Protein AF-A0A7C3HCL0-F1 (afdb_monomer)

pLDDT: mean 93.43, std 9.85, range [42.75, 98.31]

Nearest PDB structures (foldseek):
  2azj-assembly1_B  TM=3.185E-01  e=3.937E+00  Saccharolobus solfataricus

Foldseek 3Di:
DDFDDPVLLVVLLVCCVPPPVVLCVPPDPVVSSLLLSLLLVVQVVLVDDDSVLSSVSSVLCSVQNVVLCVQPQLVVLSPDDDPSVVSVVSSVVRDDPVSSVVSRVPHPHPCVSSPDD

Solvent-accessible surface area (backbone atoms only — not comparable to full-atom values): 6667 Å² total; per-residue (Å²): 131,84,74,75,60,66,70,59,40,53,50,42,53,50,48,40,56,76,78,42,38,82,72,48,68,93,52,57,72,72,55,52,52,54,51,43,43,53,31,46,56,52,30,43,74,65,68,30,79,51,68,72,48,25,44,53,51,34,50,44,29,63,73,55,21,64,52,33,65,71,30,72,59,49,39,54,26,60,69,50,86,70,55,60,69,53,28,57,52,40,37,62,77,63,44,52,73,68,57,52,55,48,20,38,75,66,43,76,48,60,65,67,67,69,66,64,130

Radius of gyration: 13.54 Å; Cα contacts (8 Å, |Δi|>4): 119; chains: 1; bounding box: 30×30×34 Å

Secondary structure (DSSP, 8-state):
---S-HHHHHHHHHHHHHH-GGGTTTS-HHHHHHHHHHHHHHHHHTT--SHHHHHHHHHHHHHT-TTGGGSHHHHHHHT--S-HHHHHHHHHHTS-HHHHHHHHHT--HHHHHHT--

Mean predicted aligned error: 3.5 Å

Structure (mmCIF, N/CA/C/O backbone):
data_AF-A0A7C3HCL0-F1
#
_entry.id   AF-A0A7C3HCL0-F1
#
loop_
_atom_site.group_PDB
_atom_site.id
_atom_site.type_symbol
_atom_site.label_atom_id
_atom_site.label_alt_id
_atom_site.label_comp_id
_atom_site.label_asym_id
_atom_site.label_entity_id
_atom_site.label_seq_id
_atom_site.pdbx_PDB_ins_code
_atom_site.Cartn_x
_atom_site.Cartn_y
_atom_site.Cartn_z
_atom_site.occupancy
_atom_site.B_iso_or_equiv
_atom_site.auth_seq_id
_atom_site.auth_comp_id
_atom_site.auth_asym_id
_atom_site.auth_atom_id
_atom_site.pdbx_PDB_model_num
ATOM 1 N N . MET A 1 1 ? 14.154 -11.093 14.521 1.00 42.94 1 MET A N 1
ATOM 2 C CA . MET A 1 1 ? 14.124 -9.866 13.702 1.00 42.94 1 MET A CA 1
ATOM 3 C C . MET A 1 1 ? 13.396 -8.821 14.515 1.00 42.94 1 MET A C 1
ATOM 5 O O . MET A 1 1 ? 12.306 -9.127 14.980 1.00 42.94 1 MET A O 1
ATOM 9 N N . SER A 1 2 ? 14.010 -7.666 14.763 1.00 58.12 2 SER A N 1
ATOM 10 C CA . SER A 1 2 ? 13.299 -6.530 15.358 1.00 58.12 2 SER A CA 1
ATOM 11 C C . SER A 1 2 ? 12.176 -6.105 14.407 1.00 58.12 2 SER A C 1
ATOM 13 O O . SER A 1 2 ? 12.352 -6.212 13.192 1.00 58.12 2 SER A O 1
ATOM 15 N 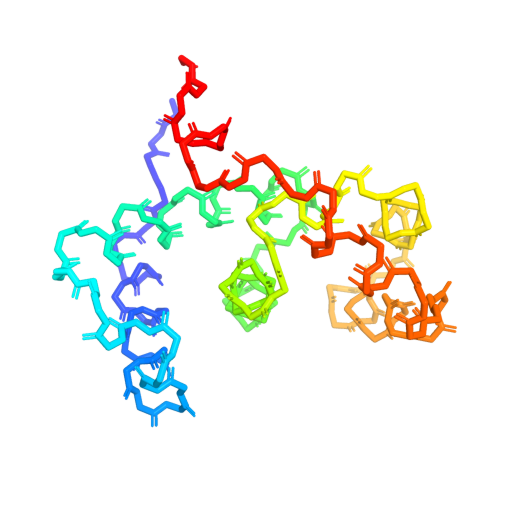N . GLY A 1 3 ? 11.021 -5.711 14.946 1.00 60.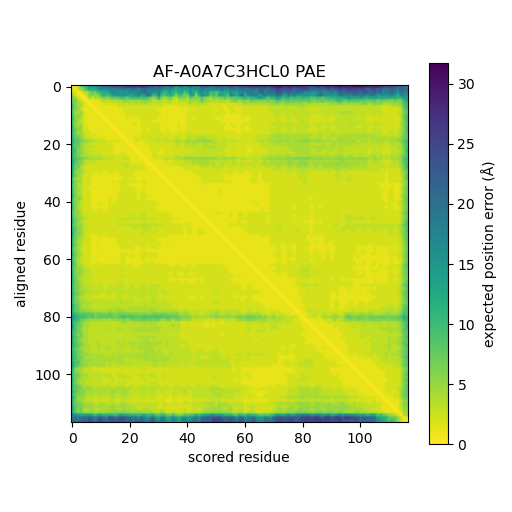00 3 GLY A N 1
ATOM 16 C CA . GLY A 1 3 ? 9.895 -5.216 14.152 1.00 60.00 3 GLY A CA 1
ATOM 17 C C . GLY A 1 3 ? 10.259 -3.977 13.321 1.00 60.00 3 GLY A C 1
ATOM 18 O O . GLY A 1 3 ? 11.379 -3.467 13.431 1.00 60.00 3 GLY A O 1
ATOM 19 N N . PRO A 1 4 ? 9.340 -3.495 12.467 1.00 73.06 4 PRO A N 1
ATOM 20 C CA . PRO A 1 4 ? 9.551 -2.239 11.758 1.00 73.06 4 PRO A CA 1
ATOM 21 C C . PRO A 1 4 ? 9.789 -1.087 12.756 1.00 73.06 4 PRO A C 1
ATOM 23 O O . PRO A 1 4 ? 9.264 -1.149 13.869 1.00 73.06 4 PRO A O 1
ATOM 26 N N . PRO A 1 5 ? 10.576 -0.056 12.394 1.00 84.12 5 PRO A N 1
ATOM 27 C CA . PRO A 1 5 ? 10.794 1.097 13.266 1.00 84.12 5 PRO A CA 1
ATOM 28 C C . PRO A 1 5 ? 9.466 1.774 13.627 1.00 84.12 5 PRO A C 1
ATOM 30 O O . PRO A 1 5 ? 8.668 2.048 12.731 1.00 84.12 5 PRO A O 1
ATOM 33 N N . GLU A 1 6 ? 9.250 2.070 14.912 1.00 88.69 6 GLU A N 1
ATOM 34 C CA . GLU A 1 6 ? 8.028 2.734 15.406 1.00 88.69 6 GLU A CA 1
ATOM 35 C C . GLU A 1 6 ? 7.776 4.065 14.679 1.00 88.69 6 GLU A C 1
ATOM 37 O O . GLU A 1 6 ? 6.671 4.304 14.206 1.00 88.69 6 GLU A O 1
ATOM 42 N N . GLU A 1 7 ? 8.828 4.855 14.438 1.00 92.31 7 GLU A N 1
ATOM 43 C CA . GLU A 1 7 ? 8.745 6.127 13.703 1.00 92.31 7 GLU A CA 1
ATOM 44 C C . GLU A 1 7 ? 8.162 5.979 12.285 1.00 92.31 7 GLU A C 1
ATOM 46 O O . GLU A 1 7 ? 7.447 6.859 11.807 1.00 92.31 7 GLU A O 1
ATOM 51 N N . LEU A 1 8 ? 8.444 4.864 11.598 1.00 93.75 8 LEU A N 1
ATOM 52 C CA . LEU A 1 8 ? 7.916 4.620 10.254 1.00 93.75 8 LEU A CA 1
ATOM 53 C C . LEU A 1 8 ? 6.444 4.198 10.298 1.00 93.75 8 LEU A C 1
ATOM 55 O O . LEU A 1 8 ? 5.676 4.559 9.408 1.00 93.75 8 LEU A O 1
ATOM 59 N N . VAL A 1 9 ? 6.048 3.453 11.333 1.00 96.75 9 VAL A N 1
ATOM 60 C CA . VAL A 1 9 ? 4.638 3.123 11.567 1.00 96.75 9 VAL A CA 1
ATOM 61 C C . VAL A 1 9 ? 3.852 4.408 11.806 1.00 96.75 9 VAL A C 1
ATOM 63 O O . VAL A 1 9 ? 2.889 4.658 11.086 1.00 96.75 9 VAL A O 1
ATOM 66 N N . ASP A 1 10 ? 4.308 5.256 12.727 1.00 95.94 10 ASP A N 1
ATOM 67 C CA . ASP A 1 10 ? 3.654 6.527 13.054 1.00 95.94 10 ASP A CA 1
ATOM 68 C C . ASP A 1 10 ? 3.566 7.457 11.840 1.00 95.94 10 ASP A C 1
ATOM 70 O O . ASP A 1 10 ? 2.521 8.063 11.589 1.00 95.94 10 ASP A O 1
ATOM 74 N N . HIS A 1 11 ? 4.633 7.527 11.038 1.00 96.56 11 HIS A N 1
ATOM 75 C CA . HIS A 1 11 ? 4.637 8.282 9.788 1.00 96.56 11 HIS A CA 1
ATOM 76 C C . HIS A 1 11 ? 3.546 7.802 8.820 1.00 96.56 11 HIS A C 1
ATOM 78 O O . HIS A 1 11 ? 2.806 8.619 8.273 1.00 96.56 11 HIS A O 1
ATOM 84 N N . ILE A 1 12 ? 3.408 6.488 8.627 1.00 97.38 12 ILE A N 1
ATOM 85 C CA . ILE A 1 12 ? 2.405 5.918 7.718 1.00 97.38 12 ILE A CA 1
ATOM 86 C C . ILE A 1 12 ? 0.988 6.107 8.261 1.00 97.38 12 ILE A C 1
ATOM 88 O O . ILE A 1 12 ? 0.091 6.452 7.496 1.00 97.38 12 ILE A O 1
ATOM 92 N N . VAL A 1 13 ? 0.772 5.917 9.566 1.00 97.25 13 VAL A N 1
ATOM 93 C CA . VAL A 1 13 ? -0.536 6.159 10.197 1.00 97.25 13 VAL A CA 1
ATOM 94 C C . VAL A 1 13 ? -0.942 7.625 10.040 1.00 97.25 13 VAL A C 1
ATOM 96 O O . VAL A 1 13 ? -2.080 7.910 9.662 1.00 97.25 13 VAL A O 1
ATOM 99 N N . THR A 1 14 ? -0.004 8.550 10.258 1.00 97.00 14 THR A N 1
ATOM 100 C CA . THR A 1 14 ? -0.218 9.988 10.044 1.00 97.00 14 THR A CA 1
ATOM 101 C C . THR A 1 14 ? -0.562 10.268 8.582 1.00 97.00 14 THR A C 1
ATOM 103 O O . THR A 1 14 ? -1.595 10.871 8.308 1.00 97.00 14 THR A O 1
ATOM 106 N N . HIS A 1 15 ? 0.222 9.740 7.638 1.00 96.56 15 HIS A N 1
ATOM 107 C CA . HIS A 1 15 ? -0.029 9.896 6.205 1.00 96.56 15 HIS A CA 1
ATOM 108 C C . HIS A 1 15 ? -1.418 9.391 5.787 1.00 96.56 15 HIS A C 1
ATOM 110 O O . HIS A 1 15 ? -2.139 10.089 5.080 1.00 96.56 15 HIS A O 1
ATOM 116 N N . LEU A 1 16 ? -1.826 8.200 6.238 1.00 96.69 16 LEU A N 1
ATOM 117 C CA . LEU A 1 16 ? -3.153 7.653 5.940 1.00 96.69 16 LEU A CA 1
ATOM 118 C C . LEU A 1 16 ? -4.267 8.519 6.537 1.00 96.69 16 LEU A C 1
ATOM 120 O O . LEU A 1 16 ? -5.292 8.717 5.892 1.00 96.69 16 LEU A O 1
ATOM 124 N N . SER A 1 17 ? -4.058 9.057 7.737 1.00 96.38 17 SER A N 1
ATOM 125 C CA . SER A 1 17 ? -5.039 9.908 8.418 1.00 96.38 17 SER A CA 1
ATOM 126 C C . SER A 1 17 ? -5.203 11.274 7.747 1.00 96.38 17 SER A C 1
ATOM 128 O O . SER A 1 17 ? -6.318 11.787 7.676 1.00 96.38 17 SER A O 1
ATOM 130 N N . GLU A 1 18 ? -4.113 11.862 7.251 1.00 96.31 18 GLU A N 1
ATOM 131 C CA . GLU A 1 18 ? -4.116 13.185 6.616 1.00 96.31 18 GLU A CA 1
ATOM 132 C C . GLU A 1 18 ? -4.536 13.124 5.142 1.00 96.31 18 GLU A C 1
ATOM 134 O O . GLU A 1 18 ? -5.393 13.896 4.709 1.00 96.31 18 GLU A O 1
ATOM 139 N N . GLU A 1 19 ? -3.979 12.186 4.374 1.00 95.19 19 GLU A N 1
ATOM 140 C CA . GLU A 1 19 ? -4.134 12.156 2.916 1.00 95.19 19 GLU A CA 1
ATOM 141 C C . GLU A 1 19 ? -5.286 11.257 2.457 1.00 95.19 19 GLU A C 1
ATOM 143 O O . GLU A 1 19 ? -5.917 11.533 1.434 1.00 95.19 19 GLU A O 1
ATOM 148 N N . GLN A 1 20 ? -5.574 10.169 3.183 1.00 92.75 20 GLN A N 1
ATOM 149 C CA . GLN A 1 20 ? -6.586 9.176 2.792 1.00 92.75 20 GLN A CA 1
ATOM 150 C C . GLN A 1 20 ? -7.448 8.679 3.969 1.00 92.75 20 GLN A C 1
ATOM 152 O O . GLN A 1 20 ? -7.608 7.467 4.146 1.00 92.75 20 GLN A O 1
ATOM 157 N N . PRO A 1 21 ? -8.082 9.582 4.747 1.00 95.50 21 PRO A N 1
ATOM 158 C CA . PRO A 1 21 ? -8.808 9.213 5.968 1.00 95.50 21 PRO A CA 1
ATOM 159 C C . PRO A 1 21 ? -9.928 8.192 5.726 1.00 95.50 21 PRO A C 1
ATOM 161 O O . PRO A 1 21 ? -10.227 7.372 6.590 1.00 95.50 21 PRO A O 1
ATOM 164 N N . ALA A 1 22 ? -10.525 8.190 4.530 1.00 96.12 22 ALA A N 1
ATOM 165 C CA . ALA A 1 22 ? -11.572 7.242 4.155 1.00 96.12 22 ALA A CA 1
ATOM 166 C C . ALA A 1 22 ? -11.108 5.773 4.175 1.00 96.12 22 ALA A C 1
ATOM 168 O O . ALA A 1 22 ? -11.930 4.892 4.408 1.00 96.12 22 ALA A O 1
ATOM 169 N N . LEU A 1 23 ? -9.814 5.494 3.968 1.00 94.25 23 LEU A N 1
ATOM 170 C CA . LEU A 1 23 ? -9.281 4.124 3.982 1.00 94.25 23 LEU A CA 1
ATOM 171 C C . LEU A 1 23 ? -9.214 3.508 5.383 1.00 94.25 23 LEU A C 1
ATOM 173 O O . LEU A 1 23 ? -9.113 2.287 5.517 1.00 94.25 23 LEU A O 1
ATOM 177 N N . ILE A 1 24 ? -9.244 4.347 6.418 1.00 96.50 24 ILE A N 1
ATOM 178 C CA . ILE A 1 24 ? -9.096 3.929 7.814 1.00 96.50 24 ILE A CA 1
ATOM 179 C C . ILE A 1 24 ? -10.278 4.349 8.692 1.00 96.50 24 ILE A C 1
ATOM 181 O O . ILE A 1 24 ? -10.274 4.051 9.879 1.00 96.50 24 ILE A O 1
ATOM 185 N N . ALA A 1 25 ? -11.298 4.999 8.123 1.00 95.31 25 ALA A N 1
ATOM 186 C CA . ALA A 1 25 ? -12.411 5.594 8.866 1.00 95.31 25 ALA A CA 1
ATOM 187 C C . ALA A 1 25 ? -13.181 4.597 9.750 1.00 95.31 25 ALA A C 1
ATOM 189 O O . ALA A 1 25 ? -13.657 4.967 10.821 1.00 95.31 25 ALA A O 1
ATOM 190 N N . ASP A 1 26 ? -13.276 3.337 9.318 1.00 94.88 26 ASP A N 1
ATOM 191 C CA . ASP A 1 26 ? -13.987 2.272 10.037 1.00 94.88 26 ASP A CA 1
ATOM 192 C C . ASP A 1 26 ? -13.061 1.417 10.926 1.00 94.88 26 ASP A C 1
ATOM 194 O O . ASP A 1 26 ? -13.479 0.392 11.471 1.00 94.88 26 ASP A O 1
ATOM 198 N N . LEU A 1 27 ? -11.785 1.795 11.053 1.00 95.19 27 LEU A N 1
ATOM 199 C CA . LEU A 1 27 ? -10.778 1.066 11.820 1.00 95.19 27 LEU A CA 1
ATOM 200 C C . LEU A 1 27 ? -10.465 1.799 13.126 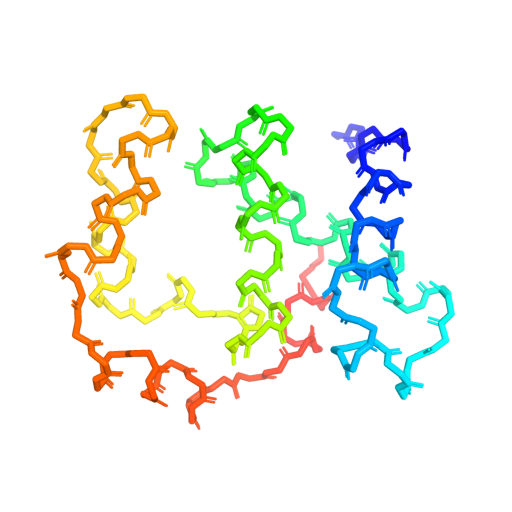1.00 95.19 27 LEU A C 1
ATOM 202 O O . LEU A 1 27 ?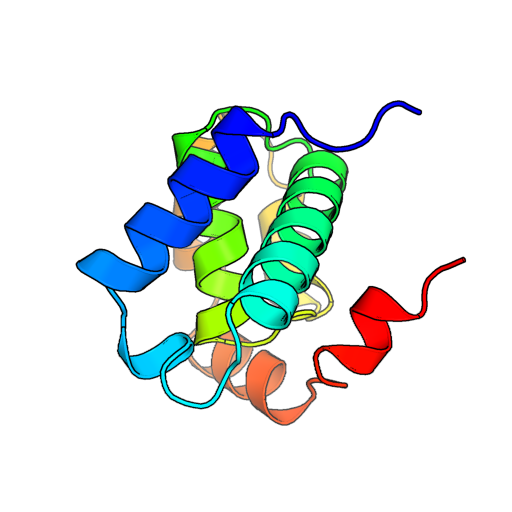 -10.397 3.021 13.169 1.00 95.19 27 LEU A O 1
ATOM 206 N N . GLY A 1 28 ? -10.229 1.040 14.197 1.00 95.94 28 GLY A N 1
ATOM 207 C CA . GLY A 1 28 ? -9.627 1.595 15.410 1.00 95.94 28 GLY A CA 1
ATOM 208 C C . GLY A 1 28 ? -8.118 1.789 15.243 1.00 95.94 28 GLY A C 1
ATOM 209 O O . GLY A 1 28 ? -7.484 1.041 14.498 1.00 95.94 28 GLY A O 1
ATOM 210 N N . ASP A 1 29 ? -7.535 2.735 15.979 1.00 94.38 29 ASP A N 1
ATOM 211 C CA . ASP A 1 29 ? -6.111 3.099 15.891 1.00 94.38 29 ASP A CA 1
ATOM 212 C C . ASP A 1 29 ? -5.169 1.888 15.986 1.00 94.38 29 ASP A C 1
ATOM 214 O O . ASP A 1 29 ? -4.265 1.728 15.166 1.00 94.38 29 ASP A O 1
ATOM 218 N N . GLU A 1 30 ? -5.422 0.977 16.935 1.00 95.12 30 GLU A N 1
ATOM 219 C CA . GLU A 1 30 ? -4.635 -0.254 17.108 1.00 95.12 30 GLU A CA 1
ATOM 220 C C . GLU A 1 30 ? -4.631 -1.127 15.844 1.00 95.12 30 GLU A C 1
ATOM 222 O O . GLU A 1 30 ? -3.619 -1.741 15.499 1.00 95.12 30 GLU A O 1
ATOM 227 N N . GLU A 1 31 ? -5.752 -1.164 15.123 1.00 96.31 31 GLU A N 1
ATOM 228 C CA . GLU A 1 31 ? -5.879 -1.933 13.892 1.00 96.31 31 GLU A CA 1
ATOM 229 C C . GLU A 1 31 ? -5.128 -1.273 12.736 1.00 96.31 31 GLU A C 1
ATOM 231 O O . GLU A 1 31 ? -4.474 -1.967 11.953 1.00 96.31 31 GLU A O 1
ATOM 236 N N . VAL A 1 32 ? -5.169 0.059 12.645 1.00 97.12 32 VAL A N 1
ATOM 237 C CA . VAL A 1 32 ? -4.408 0.816 11.642 1.00 97.12 32 VAL A CA 1
ATOM 238 C C . VAL A 1 32 ? -2.908 0.607 11.855 1.00 97.12 32 VAL A C 1
ATOM 240 O O . VAL A 1 32 ? -2.205 0.248 10.910 1.00 97.12 32 VAL A O 1
ATOM 243 N N . VAL A 1 33 ? -2.435 0.724 13.099 1.00 96.94 33 VAL A N 1
ATOM 244 C CA . VAL A 1 33 ? -1.040 0.462 13.495 1.00 96.94 33 VAL A CA 1
ATOM 245 C C . VAL A 1 33 ? -0.628 -0.966 13.132 1.00 96.94 33 VAL A C 1
ATOM 247 O O . VAL A 1 33 ? 0.406 -1.179 12.492 1.00 96.94 33 VAL A O 1
ATOM 250 N N . ARG A 1 34 ? -1.456 -1.962 13.474 1.00 95.94 34 ARG A N 1
ATOM 251 C CA . ARG A 1 34 ? -1.188 -3.378 13.181 1.00 95.94 34 ARG A CA 1
ATOM 252 C C . ARG A 1 34 ? -1.064 -3.641 11.677 1.00 95.94 34 ARG A C 1
ATOM 254 O O . ARG A 1 34 ? -0.142 -4.335 11.241 1.00 95.94 34 ARG A O 1
ATOM 261 N N . ARG A 1 35 ? -1.968 -3.075 10.875 1.00 97.75 35 ARG A N 1
ATOM 262 C CA . ARG A 1 35 ? -1.960 -3.194 9.408 1.00 97.75 35 ARG A CA 1
ATOM 263 C C . ARG A 1 35 ? -0.785 -2.458 8.772 1.00 97.75 35 ARG A C 1
ATOM 265 O O . ARG A 1 35 ? -0.150 -3.016 7.878 1.00 97.75 35 ARG A O 1
ATOM 272 N N . ALA A 1 36 ? -0.448 -1.265 9.262 1.00 97.62 36 ALA A N 1
ATOM 273 C CA . ALA A 1 36 ? 0.718 -0.509 8.813 1.00 97.62 36 ALA A CA 1
ATOM 274 C C . ALA A 1 36 ? 2.016 -1.290 9.071 1.00 97.62 36 ALA A C 1
ATOM 276 O O . ALA A 1 36 ? 2.807 -1.484 8.149 1.00 97.62 36 ALA A O 1
ATOM 277 N N . ALA A 1 37 ? 2.195 -1.842 10.275 1.00 96.81 37 ALA A N 1
ATOM 278 C CA . ALA A 1 37 ? 3.359 -2.663 10.611 1.00 96.81 37 ALA A CA 1
ATOM 279 C C . ALA A 1 37 ? 3.486 -3.906 9.708 1.00 96.81 37 ALA A C 1
ATOM 281 O O . ALA A 1 37 ? 4.574 -4.209 9.206 1.00 96.81 37 ALA A O 1
ATOM 282 N N . ALA A 1 38 ? 2.374 -4.602 9.447 1.00 96.50 38 ALA A N 1
ATOM 283 C CA . ALA A 1 38 ? 2.346 -5.732 8.519 1.00 96.50 38 ALA A CA 1
ATOM 284 C C . ALA A 1 38 ? 2.675 -5.307 7.078 1.00 96.50 38 ALA A C 1
ATOM 286 O O . ALA A 1 38 ? 3.398 -6.011 6.366 1.00 96.50 38 ALA A O 1
ATOM 287 N N . GLY A 1 39 ? 2.186 -4.139 6.662 1.00 97.25 39 GLY A N 1
ATOM 288 C CA . GLY A 1 39 ? 2.487 -3.557 5.364 1.00 97.25 39 GLY A CA 1
ATOM 289 C C . GLY A 1 39 ? 3.965 -3.221 5.191 1.00 97.25 39 GLY A C 1
ATOM 290 O O . GLY A 1 39 ? 4.548 -3.590 4.173 1.00 97.25 39 GLY A O 1
ATOM 291 N N . ILE A 1 40 ? 4.602 -2.621 6.201 1.00 97.38 40 ILE A N 1
ATOM 292 C CA . ILE A 1 40 ? 6.043 -2.325 6.186 1.00 97.38 40 ILE A CA 1
ATOM 293 C C . ILE A 1 40 ? 6.851 -3.615 6.036 1.00 97.38 40 ILE A C 1
ATOM 295 O O . ILE A 1 40 ? 7.724 -3.710 5.173 1.00 97.38 40 ILE A O 1
ATOM 299 N N . ALA A 1 41 ? 6.537 -4.643 6.831 1.00 95.75 41 ALA A N 1
ATOM 300 C CA . ALA A 1 41 ? 7.222 -5.931 6.740 1.00 95.75 41 ALA A CA 1
ATOM 301 C C . ALA A 1 41 ? 7.100 -6.548 5.334 1.00 95.75 41 ALA A C 1
ATOM 303 O O . ALA A 1 41 ? 8.058 -7.125 4.813 1.00 95.75 41 ALA A O 1
ATOM 304 N N . ARG A 1 42 ? 5.937 -6.391 4.693 1.00 96.19 42 ARG A N 1
ATOM 305 C CA . ARG A 1 42 ? 5.695 -6.875 3.331 1.00 96.19 42 ARG A CA 1
ATOM 306 C C . ARG A 1 42 ? 6.421 -6.042 2.272 1.00 96.19 42 ARG A C 1
ATOM 308 O O . ARG A 1 42 ? 7.019 -6.626 1.372 1.00 96.19 42 ARG A O 1
ATOM 315 N N . ALA A 1 43 ? 6.439 -4.717 2.399 1.00 96.81 43 ALA A N 1
ATOM 316 C CA . ALA A 1 43 ? 7.204 -3.825 1.529 1.00 96.81 43 ALA A CA 1
ATOM 317 C C . ALA A 1 43 ? 8.708 -4.153 1.581 1.00 96.81 43 ALA A C 1
ATOM 319 O O . ALA A 1 43 ? 9.349 -4.329 0.541 1.00 96.81 43 ALA A O 1
ATOM 320 N N . HIS A 1 44 ? 9.243 -4.362 2.789 1.00 95.88 44 HIS A N 1
ATOM 321 C CA . HIS A 1 44 ? 10.624 -4.795 3.009 1.00 95.88 44 HIS A CA 1
ATOM 322 C C . HIS A 1 44 ? 10.923 -6.151 2.351 1.00 95.88 44 HIS A C 1
ATOM 324 O O . HIS A 1 44 ? 12.003 -6.337 1.792 1.00 95.88 44 HIS A O 1
ATOM 330 N N . ALA A 1 45 ? 9.971 -7.092 2.350 1.00 94.50 45 ALA A N 1
ATOM 331 C CA . ALA A 1 45 ? 10.129 -8.380 1.668 1.00 94.50 45 ALA A CA 1
ATOM 332 C C . ALA A 1 45 ? 10.236 -8.244 0.134 1.00 94.50 45 ALA A C 1
ATOM 334 O O . ALA A 1 45 ? 10.834 -9.102 -0.517 1.00 94.50 45 ALA A O 1
ATOM 335 N N . HIS A 1 46 ? 9.720 -7.151 -0.437 1.00 95.19 46 HIS A N 1
ATOM 336 C CA . HIS A 1 46 ? 9.930 -6.765 -1.838 1.00 95.19 46 HIS A CA 1
ATOM 337 C C . HIS A 1 46 ? 11.140 -5.843 -2.034 1.00 95.19 46 HIS A C 1
ATOM 339 O O . HIS A 1 46 ? 11.359 -5.340 -3.136 1.00 95.19 46 HIS A O 1
ATOM 345 N N . GLY A 1 47 ? 11.948 -5.613 -1.000 1.00 95.19 47 GLY A N 1
ATOM 346 C CA . GLY A 1 47 ? 13.144 -4.778 -1.074 1.00 95.19 47 GLY A CA 1
ATOM 347 C C . GLY A 1 47 ? 12.854 -3.286 -1.228 1.00 95.19 47 GLY A C 1
ATOM 348 O O . GLY A 1 47 ? 13.688 -2.581 -1.786 1.00 95.19 47 GLY A O 1
ATOM 349 N N . PHE A 1 48 ? 11.680 -2.816 -0.801 1.00 96.31 48 PHE A N 1
ATOM 350 C CA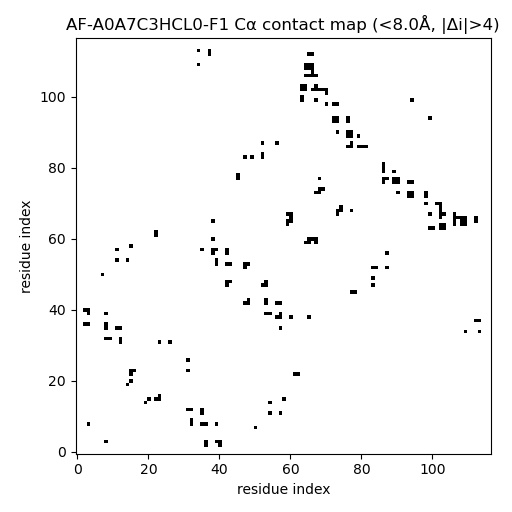 . PHE A 1 48 ? 11.462 -1.392 -0.547 1.00 96.31 48 PHE A CA 1
ATOM 351 C C . PHE A 1 48 ? 11.907 -1.093 0.878 1.00 96.31 48 PHE A C 1
ATOM 353 O O . PHE A 1 48 ? 11.440 -1.765 1.791 1.00 96.31 48 PHE A O 1
ATOM 360 N N . VAL A 1 49 ? 12.816 -0.144 1.077 1.00 95.62 49 VAL A N 1
ATOM 361 C CA . VAL A 1 49 ? 13.298 0.260 2.407 1.00 95.62 49 VAL A CA 1
ATOM 362 C C . VAL A 1 49 ? 13.320 1.777 2.589 1.00 95.62 49 VAL A C 1
ATOM 364 O O . VAL A 1 49 ? 13.486 2.240 3.715 1.00 95.62 49 VAL A O 1
ATOM 367 N N . GLN A 1 50 ? 13.154 2.560 1.516 1.00 95.69 50 GLN A N 1
ATOM 368 C CA . GLN A 1 50 ? 13.025 4.012 1.625 1.00 95.69 50 GLN A CA 1
ATOM 369 C C . GLN A 1 50 ? 11.641 4.375 2.179 1.00 95.69 50 GLN A C 1
ATOM 371 O O . GLN A 1 50 ? 10.649 3.827 1.683 1.00 95.69 50 GLN A O 1
ATOM 376 N N . PRO A 1 51 ? 11.540 5.310 3.146 1.00 95.38 51 PRO A N 1
ATOM 377 C CA . PRO A 1 51 ? 10.269 5.696 3.756 1.00 95.38 51 PRO A CA 1
ATOM 378 C C . PRO A 1 51 ? 9.172 6.005 2.736 1.00 95.38 51 PRO A C 1
ATOM 380 O O . PRO A 1 51 ? 8.081 5.459 2.832 1.00 95.38 51 PRO A O 1
ATOM 383 N N . GLU A 1 52 ? 9.471 6.777 1.693 1.00 95.50 52 GLU A N 1
ATOM 384 C CA . GLU A 1 52 ? 8.497 7.173 0.671 1.00 95.50 52 GLU A CA 1
ATOM 385 C C . GLU A 1 52 ? 7.979 5.971 -0.125 1.00 95.50 52 GLU A C 1
ATOM 387 O O . GLU A 1 52 ? 6.797 5.891 -0.461 1.00 95.50 52 GLU A O 1
ATOM 392 N N . SER A 1 53 ? 8.864 5.016 -0.420 1.00 96.75 53 SER A N 1
ATOM 393 C CA . SER A 1 53 ? 8.502 3.833 -1.200 1.00 96.75 53 SER A CA 1
ATOM 394 C C . SER A 1 53 ? 7.719 2.825 -0.367 1.00 96.75 53 SER A C 1
ATOM 396 O O . SER A 1 53 ? 6.773 2.213 -0.865 1.00 96.75 53 SER A O 1
ATOM 398 N N . VAL A 1 54 ? 8.073 2.689 0.914 1.00 97.88 54 VAL A N 1
ATOM 399 C CA . VAL A 1 54 ? 7.310 1.890 1.873 1.00 97.88 54 VAL A CA 1
ATOM 400 C C . VAL A 1 54 ? 5.929 2.506 2.088 1.00 97.88 54 VAL A C 1
ATOM 402 O O . VAL A 1 54 ? 4.943 1.787 1.958 1.00 97.88 54 VAL A O 1
ATOM 405 N N . THR A 1 55 ? 5.829 3.818 2.319 1.00 97.56 55 THR A N 1
ATOM 406 C CA . THR A 1 55 ? 4.544 4.520 2.461 1.00 97.56 55 THR A CA 1
ATOM 407 C C . THR A 1 55 ? 3.663 4.301 1.234 1.00 97.56 55 THR A C 1
ATOM 409 O O . THR A 1 55 ? 2.532 3.850 1.381 1.00 97.56 55 THR A O 1
ATOM 412 N N . ALA A 1 56 ? 4.184 4.500 0.017 1.00 97.12 56 ALA A N 1
ATOM 413 C CA . ALA A 1 56 ? 3.420 4.263 -1.210 1.00 97.12 56 ALA A CA 1
ATOM 414 C C . ALA A 1 56 ? 2.930 2.808 -1.336 1.00 97.12 56 ALA A C 1
ATOM 416 O O . ALA A 1 56 ? 1.772 2.567 -1.680 1.00 97.12 56 ALA A O 1
ATOM 417 N N . TYR A 1 57 ? 3.790 1.832 -1.029 1.00 98.25 57 TYR A N 1
ATOM 418 C CA . TYR A 1 57 ? 3.427 0.415 -1.056 1.00 98.25 57 TYR A CA 1
ATOM 419 C C . TYR A 1 57 ? 2.333 0.082 -0.032 1.00 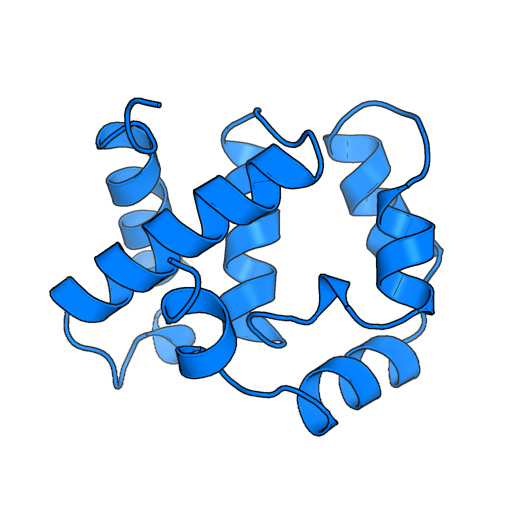98.25 57 TYR A C 1
ATOM 421 O O . TYR A 1 57 ? 1.374 -0.620 -0.352 1.00 98.25 57 TYR A O 1
ATOM 429 N N . VAL A 1 58 ? 2.455 0.590 1.198 1.00 98.12 58 VAL A N 1
ATOM 430 C CA . VAL A 1 58 ? 1.462 0.360 2.253 1.00 98.12 58 VAL A CA 1
ATOM 431 C C . VAL A 1 58 ? 0.142 1.044 1.912 1.00 98.12 58 VAL A C 1
ATOM 433 O O . VAL A 1 58 ? -0.901 0.415 2.051 1.00 98.12 58 VAL A O 1
ATOM 436 N N . THR A 1 59 ? 0.154 2.259 1.365 1.00 97.94 59 THR A N 1
ATOM 437 C CA . THR A 1 59 ? -1.069 2.919 0.886 1.00 97.94 59 THR A CA 1
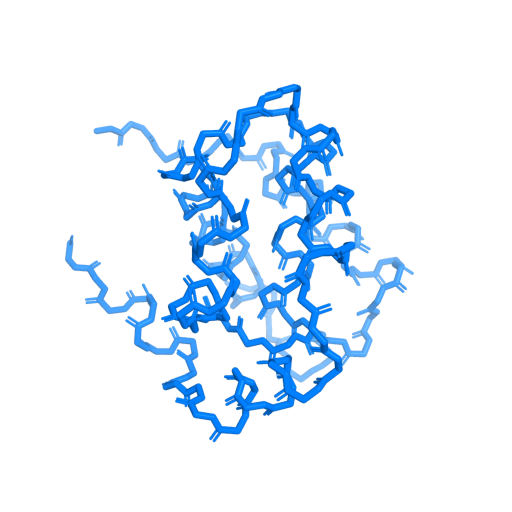ATOM 438 C C . THR A 1 59 ? -1.786 2.070 -0.168 1.00 97.94 59 THR A C 1
ATOM 440 O O . THR A 1 59 ? -3.001 1.911 -0.087 1.00 97.94 59 THR A O 1
ATOM 443 N N . LEU A 1 60 ? -1.065 1.419 -1.092 1.00 98.00 60 LEU A N 1
ATOM 444 C CA . LEU A 1 60 ? -1.671 0.476 -2.047 1.00 98.00 60 LEU A CA 1
ATOM 445 C C . LEU A 1 60 ? -2.313 -0.745 -1.366 1.00 98.00 60 LEU A C 1
ATOM 447 O O . LEU A 1 60 ? -3.344 -1.226 -1.835 1.00 98.00 60 LEU A O 1
ATOM 451 N N . MET A 1 61 ? -1.759 -1.221 -0.245 1.00 98.31 61 MET A N 1
ATOM 452 C CA . MET A 1 61 ? -2.364 -2.309 0.535 1.00 98.31 61 MET A CA 1
ATOM 453 C C . MET A 1 61 ? -3.714 -1.925 1.147 1.00 98.31 61 MET A C 1
ATOM 455 O O . MET A 1 61 ? -4.603 -2.770 1.234 1.00 98.31 61 MET A O 1
ATOM 459 N N . PHE A 1 62 ? -3.878 -0.669 1.569 1.00 98.12 62 PHE A N 1
ATOM 460 C CA . PHE A 1 62 ? -5.162 -0.164 2.063 1.00 98.12 62 PHE A CA 1
ATOM 461 C C . PHE A 1 62 ? -6.125 0.187 0.925 1.00 98.12 62 PHE A C 1
ATOM 463 O O . PHE A 1 62 ? -7.318 -0.074 1.044 1.00 98.12 62 PHE A O 1
ATOM 470 N N . LEU A 1 63 ? -5.612 0.758 -0.168 1.00 97.06 63 LEU A N 1
ATOM 471 C CA . LEU A 1 63 ? -6.416 1.255 -1.282 1.00 97.06 63 LEU A CA 1
ATOM 472 C C . LEU A 1 63 ? -6.970 0.135 -2.171 1.00 97.06 63 LEU A C 1
ATOM 474 O O . LEU A 1 63 ? -8.115 0.209 -2.604 1.00 97.06 63 LEU A O 1
ATOM 478 N N . VAL A 1 64 ? -6.152 -0.874 -2.476 1.00 97.19 64 VAL A N 1
ATOM 479 C CA . VAL A 1 64 ? -6.503 -1.944 -3.422 1.00 97.19 64 VAL A CA 1
ATOM 480 C C . VAL A 1 64 ? -6.861 -3.215 -2.667 1.00 97.19 64 VAL A C 1
ATOM 482 O O . VAL A 1 64 ? -7.987 -3.699 -2.741 1.00 97.19 64 VAL A O 1
ATOM 485 N N . ALA A 1 65 ? -5.871 -3.785 -1.984 1.00 97.69 65 ALA A N 1
ATOM 486 C CA . ALA A 1 65 ? -5.984 -5.028 -1.238 1.00 97.69 65 ALA A CA 1
ATOM 487 C C . ALA A 1 65 ? -4.674 -5.299 -0.487 1.00 97.69 65 ALA A C 1
ATOM 489 O O . ALA A 1 65 ? -3.601 -5.081 -1.050 1.00 97.69 65 ALA A O 1
ATOM 490 N N . PRO A 1 66 ? -4.702 -5.876 0.723 1.00 97.69 66 PRO A N 1
ATOM 491 C CA . PRO A 1 66 ? -3.485 -6.161 1.489 1.00 97.69 66 PRO A CA 1
ATOM 492 C C . PRO A 1 66 ? -2.565 -7.210 0.847 1.00 97.69 66 PRO A C 1
ATOM 494 O O . PRO A 1 66 ? -1.388 -7.324 1.188 1.00 97.69 66 PRO A O 1
ATOM 497 N N . ASP A 1 67 ? -3.092 -7.987 -0.088 1.00 97.25 67 ASP A N 1
ATOM 498 C CA . ASP A 1 67 ? -2.408 -9.034 -0.833 1.00 97.25 67 ASP A CA 1
ATOM 499 C C . ASP A 1 67 ? -2.337 -8.743 -2.341 1.00 97.25 67 ASP A C 1
ATOM 501 O O . ASP A 1 67 ? -2.095 -9.670 -3.118 1.00 97.25 67 ASP A O 1
ATOM 505 N N . PHE A 1 68 ? -2.496 -7.475 -2.758 1.00 98.00 68 PHE A N 1
ATOM 506 C CA . PHE A 1 68 ? -2.478 -7.049 -4.168 1.00 98.00 68 PHE A CA 1
ATOM 507 C C . PHE A 1 68 ? -1.237 -7.543 -4.935 1.00 98.00 68 PHE A C 1
ATOM 509 O O . PHE A 1 68 ? -1.303 -7.943 -6.096 1.00 98.00 68 PHE A O 1
ATOM 516 N N . ASP A 1 69 ? -0.096 -7.587 -4.254 1.00 96.94 69 ASP A N 1
ATOM 517 C CA . ASP A 1 69 ? 1.196 -8.063 -4.747 1.00 96.94 69 ASP A CA 1
ATOM 518 C C . ASP A 1 69 ? 1.242 -9.569 -5.045 1.00 96.94 69 ASP A C 1
ATOM 520 O O . ASP A 1 69 ? 2.222 -10.059 -5.607 1.00 96.94 69 ASP A O 1
ATOM 524 N N . SER A 1 70 ? 0.194 -10.311 -4.683 1.00 96.25 70 SER A N 1
ATOM 525 C CA . SER A 1 70 ? 0.015 -11.720 -5.040 1.00 96.25 70 SER A CA 1
ATOM 526 C C . SER A 1 70 ? -0.557 -11.888 -6.451 1.00 96.25 70 SER A C 1
ATOM 528 O O . SER A 1 70 ? -0.445 -12.975 -7.023 1.00 96.25 70 SER A O 1
ATOM 530 N N . HIS A 1 71 ? -1.143 -10.834 -7.035 1.00 97.62 71 HIS A N 1
ATOM 531 C CA . HIS A 1 71 ? -1.655 -10.875 -8.401 1.00 97.62 71 HIS A CA 1
ATOM 532 C C . HIS A 1 71 ? -0.500 -11.085 -9.402 1.00 97.62 71 HIS A C 1
ATOM 534 O O . HIS A 1 71 ? 0.503 -10.367 -9.329 1.00 97.62 71 HIS A O 1
ATOM 540 N N . PRO A 1 72 ? -0.593 -12.022 -10.370 1.00 97.31 72 PRO A N 1
ATOM 541 C CA . PRO A 1 72 ? 0.548 -12.405 -11.208 1.00 97.31 72 PRO A CA 1
ATOM 542 C C . PRO A 1 72 ? 1.218 -11.253 -11.972 1.00 97.31 72 PRO A C 1
ATOM 544 O O . PRO A 1 72 ? 2.449 -11.214 -12.061 1.00 97.31 72 PRO A O 1
ATOM 547 N N . ALA A 1 73 ? 0.437 -10.312 -12.513 1.00 97.06 73 ALA A N 1
ATOM 548 C CA . ALA A 1 73 ? 0.971 -9.166 -13.253 1.00 97.06 73 ALA A CA 1
ATOM 549 C C . ALA A 1 73 ? 1.704 -8.176 -12.332 1.00 97.06 73 ALA A C 1
ATOM 551 O O . ALA A 1 73 ? 2.828 -7.766 -12.628 1.00 97.06 73 ALA A O 1
ATOM 552 N N . ILE A 1 74 ? 1.109 -7.877 -11.174 1.00 97.06 74 ILE A N 1
ATOM 553 C CA . ILE A 1 74 ? 1.658 -6.975 -10.154 1.00 97.06 74 ILE A CA 1
ATOM 554 C C . ILE A 1 74 ? 2.942 -7.581 -9.573 1.00 97.06 74 ILE A C 1
ATOM 556 O O . ILE A 1 74 ? 3.995 -6.944 -9.583 1.00 97.06 74 ILE A O 1
ATOM 560 N N . ALA A 1 75 ? 2.906 -8.861 -9.191 1.00 95.94 75 ALA A N 1
ATOM 561 C CA . ALA A 1 75 ? 4.067 -9.605 -8.708 1.00 95.94 75 ALA A CA 1
ATOM 562 C C . ALA A 1 75 ? 5.226 -9.602 -9.716 1.00 95.94 75 ALA A C 1
ATOM 564 O O . ALA A 1 75 ? 6.398 -9.540 -9.341 1.00 95.94 75 ALA A O 1
ATOM 565 N N . ARG A 1 76 ? 4.923 -9.694 -11.018 1.00 95.69 76 ARG A N 1
ATOM 566 C CA . ARG A 1 76 ? 5.936 -9.625 -12.076 1.00 95.69 76 ARG A CA 1
ATOM 567 C C . ARG A 1 76 ? 6.549 -8.229 -12.180 1.00 95.69 76 ARG A C 1
ATOM 569 O O . ARG A 1 76 ? 7.763 -8.141 -12.340 1.00 95.69 76 ARG A O 1
ATOM 576 N N . ALA A 1 77 ? 5.745 -7.173 -12.080 1.00 95.00 77 ALA A N 1
ATOM 577 C CA . ALA A 1 77 ? 6.232 -5.798 -12.122 1.00 95.00 77 ALA A CA 1
ATOM 578 C C . ALA A 1 77 ? 7.103 -5.455 -10.899 1.00 95.00 77 ALA A C 1
ATOM 580 O O . ALA A 1 77 ? 8.167 -4.862 -11.057 1.00 95.00 77 ALA A O 1
ATOM 581 N N . LEU A 1 78 ? 6.737 -5.929 -9.703 1.00 93.75 78 LEU A N 1
ATOM 582 C CA . LEU A 1 78 ? 7.521 -5.731 -8.475 1.00 93.75 78 LEU A CA 1
ATOM 583 C C . LEU A 1 78 ? 8.921 -6.364 -8.527 1.00 93.75 78 LEU A C 1
ATOM 585 O O . LEU A 1 78 ? 9.836 -5.886 -7.859 1.00 93.75 78 LEU A O 1
ATOM 589 N N . ARG A 1 79 ? 9.123 -7.409 -9.338 1.00 93.06 79 ARG A N 1
ATOM 590 C CA . ARG A 1 79 ? 10.435 -8.061 -9.526 1.00 93.06 79 ARG A CA 1
ATOM 591 C C . ARG A 1 79 ? 11.358 -7.333 -10.505 1.00 93.06 79 ARG A C 1
ATOM 593 O O . ARG A 1 79 ? 12.485 -7.783 -10.704 1.00 93.06 79 ARG A O 1
ATOM 600 N N . LEU A 1 80 ? 10.900 -6.257 -11.146 1.00 90.06 80 LEU A N 1
ATOM 601 C CA . LEU A 1 80 ? 11.744 -5.470 -12.040 1.00 90.06 80 LEU A CA 1
ATOM 602 C C . LEU A 1 80 ? 12.868 -4.779 -11.260 1.00 90.06 80 LEU A C 1
ATOM 604 O O . LEU A 1 80 ? 12.727 -4.441 -10.084 1.00 90.06 80 LEU A O 1
ATOM 608 N N . HIS A 1 81 ? 13.997 -4.588 -11.939 1.00 89.50 81 HIS A N 1
ATOM 609 C CA . HIS A 1 81 ? 15.183 -3.954 -11.376 1.00 89.50 81 HIS A CA 1
ATOM 610 C C . HIS A 1 81 ? 15.158 -2.441 -11.595 1.00 89.50 81 HIS A C 1
ATOM 612 O O . HIS A 1 81 ? 14.633 -1.962 -12.597 1.00 89.50 81 HIS A O 1
ATOM 618 N N . GLY A 1 82 ? 15.767 -1.711 -10.665 1.00 92.38 82 GLY A N 1
ATOM 619 C CA . GLY A 1 82 ? 15.844 -0.255 -10.665 1.00 92.38 82 GLY A CA 1
ATOM 620 C C . GLY A 1 82 ? 15.892 0.276 -9.239 1.00 92.38 82 GLY A C 1
ATOM 621 O O . GLY A 1 82 ? 15.882 -0.498 -8.276 1.00 92.38 82 GLY A O 1
ATOM 622 N N . THR A 1 83 ? 15.923 1.595 -9.108 1.00 95.88 83 THR A N 1
ATOM 623 C CA . THR A 1 83 ? 15.665 2.272 -7.833 1.00 95.88 83 THR A CA 1
ATOM 624 C C . THR A 1 83 ? 14.244 1.975 -7.344 1.00 95.88 83 THR A C 1
ATOM 626 O O . THR A 1 83 ? 13.362 1.619 -8.126 1.00 95.88 83 THR A O 1
ATOM 629 N N . GLU A 1 84 ? 13.991 2.125 -6.046 1.00 96.12 84 GLU A N 1
ATOM 630 C CA . GLU A 1 84 ? 12.656 1.895 -5.474 1.00 96.12 84 GLU A CA 1
ATOM 631 C C . GLU A 1 84 ? 11.573 2.760 -6.140 1.00 96.12 84 GLU A C 1
ATOM 633 O O . GLU A 1 84 ? 10.515 2.250 -6.512 1.00 96.12 84 GLU A O 1
ATOM 638 N N . ALA A 1 85 ? 11.887 4.032 -6.409 1.00 93.38 85 ALA A N 1
ATOM 639 C CA . ALA A 1 85 ? 11.000 4.951 -7.116 1.00 93.38 85 ALA A CA 1
ATOM 640 C C . ALA A 1 85 ? 10.707 4.501 -8.560 1.00 93.38 85 ALA A C 1
ATOM 642 O O . ALA A 1 85 ? 9.556 4.527 -9.000 1.00 93.38 85 ALA A O 1
ATOM 643 N N . GLU A 1 86 ? 11.721 4.044 -9.304 1.00 95.00 86 GLU A N 1
ATOM 644 C CA . GLU A 1 86 ? 11.522 3.492 -10.651 1.00 95.00 86 GLU A CA 1
ATOM 645 C C . GLU A 1 86 ? 10.666 2.227 -10.617 1.00 95.00 86 GLU A C 1
ATOM 647 O O . GLU A 1 86 ? 9.800 2.053 -11.469 1.00 95.00 86 GLU A O 1
ATOM 652 N N . ARG A 1 87 ? 10.865 1.356 -9.624 1.00 94.81 87 ARG A N 1
ATOM 653 C CA . ARG A 1 87 ? 10.084 0.122 -9.472 1.00 94.81 87 ARG A CA 1
ATOM 654 C C . ARG A 1 87 ? 8.612 0.411 -9.178 1.00 94.81 87 ARG A C 1
ATOM 656 O O . ARG A 1 87 ? 7.755 -0.231 -9.779 1.00 94.81 87 ARG A O 1
ATOM 663 N N . LEU A 1 88 ? 8.311 1.398 -8.330 1.00 94.31 88 LEU A N 1
ATOM 664 C CA . LEU A 1 88 ? 6.936 1.859 -8.098 1.00 94.31 88 LEU A CA 1
ATOM 665 C C . LEU A 1 88 ? 6.315 2.456 -9.360 1.00 94.31 88 LEU A C 1
ATOM 667 O O . LEU A 1 88 ? 5.180 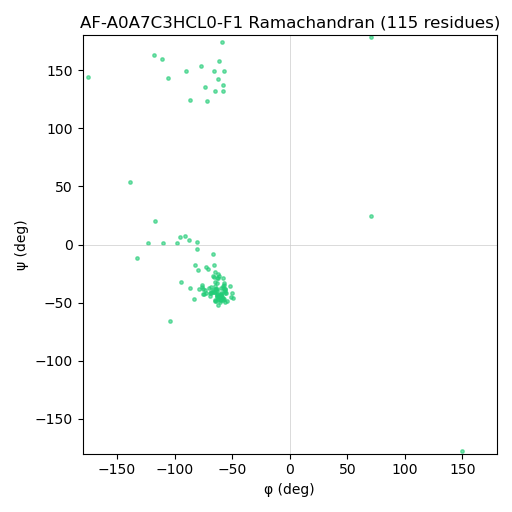2.141 -9.694 1.00 94.31 88 LEU A O 1
ATOM 671 N N . ARG A 1 89 ? 7.063 3.260 -10.117 1.00 94.50 89 ARG A N 1
ATOM 672 C CA . ARG A 1 89 ? 6.587 3.780 -11.405 1.00 94.50 89 ARG A CA 1
ATOM 673 C C . ARG A 1 89 ? 6.294 2.653 -12.401 1.00 94.50 89 ARG A C 1
ATOM 675 O O . ARG A 1 89 ? 5.236 2.632 -13.028 1.00 94.50 89 ARG A O 1
ATOM 682 N N . LEU A 1 90 ? 7.210 1.693 -12.515 1.00 93.56 90 LEU A N 1
ATOM 683 C CA . LEU A 1 90 ? 7.068 0.528 -13.385 1.00 93.56 90 LEU A CA 1
ATOM 684 C C . LEU A 1 90 ? 5.887 -0.356 -12.984 1.00 93.56 90 LEU A C 1
ATOM 686 O O . LEU A 1 90 ? 5.313 -1.001 -13.857 1.00 93.56 90 LEU A O 1
ATOM 690 N N . LEU A 1 91 ? 5.503 -0.379 -11.706 1.00 95.00 91 LEU A N 1
ATOM 691 C CA . LEU A 1 91 ? 4.309 -1.081 -11.244 1.00 95.00 91 LEU A CA 1
ATOM 692 C C . LEU A 1 91 ? 3.075 -0.627 -12.027 1.00 95.00 91 LEU A C 1
ATOM 694 O O . LEU A 1 91 ? 2.368 -1.467 -12.576 1.00 95.00 91 LEU A O 1
ATOM 698 N N . PHE A 1 92 ? 2.880 0.685 -12.161 1.00 94.38 92 PHE A N 1
ATOM 699 C CA . PHE A 1 92 ? 1.764 1.263 -12.912 1.00 94.38 92 PHE A CA 1
ATOM 700 C C . PHE A 1 92 ? 1.959 1.166 -14.430 1.00 94.38 92 PHE A C 1
ATOM 702 O O . PHE A 1 92 ? 1.015 0.874 -15.151 1.00 94.38 92 PHE A O 1
ATOM 709 N N . GLU A 1 93 ? 3.181 1.343 -14.940 1.00 96.19 93 GLU A N 1
ATOM 710 C CA . GLU A 1 93 ? 3.445 1.263 -16.388 1.00 96.19 93 GLU A CA 1
ATOM 711 C C . GLU A 1 93 ? 3.340 -0.166 -16.959 1.00 96.19 93 GLU A C 1
ATOM 713 O O . GLU A 1 93 ? 3.211 -0.349 -18.172 1.00 96.19 93 GLU A O 1
ATOM 718 N N . ARG A 1 94 ? 3.463 -1.197 -16.113 1.00 95.88 94 ARG A N 1
ATOM 719 C CA . ARG A 1 94 ? 3.509 -2.613 -16.526 1.00 95.88 94 ARG A CA 1
ATOM 720 C C . ARG A 1 94 ? 2.276 -3.419 -16.135 1.00 95.88 94 ARG A C 1
ATOM 722 O O . ARG A 1 94 ? 2.235 -4.610 -16.445 1.00 95.88 94 ARG A O 1
ATOM 729 N N . THR A 1 95 ? 1.301 -2.784 -15.499 1.00 96.81 95 THR A N 1
ATOM 730 C CA . THR A 1 95 ? 0.004 -3.369 -15.151 1.00 96.81 95 THR A CA 1
ATOM 731 C C . THR A 1 95 ? -1.110 -2.613 -15.866 1.00 96.81 95 THR A C 1
ATOM 733 O O . THR A 1 95 ? -0.905 -1.524 -16.402 1.00 96.81 95 THR A O 1
ATOM 736 N N . ARG A 1 96 ? -2.285 -3.226 -15.936 1.00 97.44 96 ARG A N 1
ATOM 737 C CA . ARG A 1 96 ? -3.513 -2.629 -16.463 1.00 97.44 96 ARG A CA 1
ATOM 738 C C . ARG A 1 96 ? -4.493 -2.403 -15.328 1.00 97.44 96 ARG A C 1
ATOM 740 O O . ARG A 1 96 ? -4.405 -3.078 -14.309 1.00 97.44 96 ARG A O 1
ATOM 747 N N . GLU A 1 97 ? -5.460 -1.519 -15.538 1.00 96.94 97 GLU A N 1
ATOM 748 C CA . GLU A 1 97 ? -6.577 -1.312 -14.607 1.00 96.94 97 GLU A CA 1
ATOM 749 C C . GLU A 1 97 ? -7.253 -2.644 -14.236 1.00 96.94 97 GLU A C 1
ATOM 751 O O . GLU A 1 97 ? -7.429 -2.937 -13.058 1.00 96.94 97 GLU A O 1
ATOM 756 N N . GLU A 1 98 ? -7.454 -3.534 -15.217 1.00 97.88 98 GLU A N 1
ATOM 757 C CA . GLU A 1 98 ? -8.052 -4.852 -14.976 1.00 97.88 98 GLU A CA 1
ATOM 758 C C . GLU A 1 98 ? -7.224 -5.743 -14.032 1.00 97.88 98 GLU A C 1
ATOM 760 O O . GLU A 1 98 ? -7.792 -6.586 -13.341 1.00 97.88 98 GLU A O 1
ATOM 765 N N . ASP A 1 99 ? -5.895 -5.584 -13.993 1.00 98.06 99 ASP A N 1
ATOM 766 C CA . ASP A 1 99 ? -5.036 -6.338 -13.072 1.00 98.06 99 ASP A CA 1
ATOM 767 C C . ASP A 1 99 ? -5.279 -5.901 -11.617 1.00 98.06 99 ASP A C 1
ATOM 769 O O . ASP A 1 99 ? -5.240 -6.727 -10.704 1.00 98.06 99 ASP A O 1
ATOM 773 N N . TRP A 1 100 ? -5.531 -4.606 -11.401 1.00 97.88 100 TRP A N 1
ATOM 774 C CA . TRP A 1 100 ? -5.815 -4.032 -10.084 1.00 97.88 100 TRP A CA 1
ATOM 775 C C . TRP A 1 100 ? -7.224 -4.381 -9.612 1.00 97.88 100 TRP A C 1
ATOM 777 O O . TRP A 1 100 ? -7.388 -4.806 -8.468 1.00 97.88 100 TRP A O 1
ATOM 787 N N . ASP A 1 101 ? -8.214 -4.309 -10.503 1.00 98.06 101 ASP A N 1
ATOM 788 C CA . ASP A 1 101 ? -9.584 -4.741 -10.211 1.00 98.06 101 ASP A CA 1
ATOM 789 C C . ASP A 1 101 ? -9.633 -6.225 -9.839 1.00 98.06 101 ASP A C 1
ATOM 791 O O . ASP A 1 101 ? -10.295 -6.621 -8.878 1.00 98.06 101 ASP A O 1
ATOM 795 N N . GLN A 1 102 ? -8.893 -7.068 -10.570 1.00 97.94 102 GLN A N 1
ATOM 796 C CA . GLN A 1 102 ? -8.788 -8.492 -10.257 1.00 97.94 102 GLN A CA 1
ATOM 797 C C . GLN A 1 102 ? -8.080 -8.735 -8.925 1.00 97.94 102 GLN A C 1
ATOM 799 O O . GLN A 1 102 ? -8.523 -9.593 -8.161 1.00 97.94 102 GLN A O 1
ATOM 804 N N . ALA A 1 103 ? -7.014 -7.988 -8.626 1.00 97.62 103 ALA A N 1
ATOM 805 C CA . ALA A 1 103 ? -6.324 -8.073 -7.344 1.00 97.62 103 ALA A CA 1
ATOM 806 C C . ALA A 1 103 ? -7.255 -7.718 -6.172 1.00 97.62 103 ALA A C 1
ATOM 808 O O . ALA A 1 103 ? -7.292 -8.450 -5.183 1.00 97.62 103 ALA A O 1
ATOM 809 N N . ALA A 1 104 ? -8.051 -6.654 -6.309 1.00 97.69 104 ALA A N 1
ATOM 810 C CA . ALA A 1 104 ? -9.047 -6.264 -5.316 1.00 97.69 104 ALA A CA 1
ATOM 811 C C . ALA A 1 104 ? -10.150 -7.328 -5.165 1.00 97.69 104 ALA A C 1
ATOM 813 O O . ALA A 1 104 ? -10.440 -7.777 -4.056 1.00 97.69 104 ALA A O 1
ATOM 814 N N . ALA A 1 105 ? -10.719 -7.802 -6.278 1.00 97.44 105 ALA A N 1
ATOM 815 C CA . ALA A 1 105 ? -11.812 -8.777 -6.277 1.00 97.44 105 ALA A CA 1
ATOM 816 C C . ALA A 1 105 ? -11.413 -10.160 -5.728 1.00 97.44 105 ALA A C 1
ATOM 818 O O . ALA A 1 105 ? -12.263 -10.890 -5.219 1.00 97.44 105 ALA A O 1
ATOM 819 N N . GLN A 1 106 ? -10.138 -10.542 -5.850 1.00 96.06 106 GLN A N 1
ATOM 820 C CA . GLN A 1 106 ? -9.616 -11.839 -5.399 1.00 96.06 106 GLN A CA 1
ATOM 821 C C . GLN A 1 106 ? -8.940 -11.779 -4.022 1.00 96.06 106 GLN A C 1
ATOM 823 O O . GLN A 1 106 ? -8.435 -12.805 -3.552 1.00 96.06 106 GLN A O 1
ATOM 828 N N . SER A 1 107 ? -8.920 -10.606 -3.384 1.00 96.88 107 SER A N 1
ATOM 829 C CA . SER A 1 107 ? -8.265 -10.411 -2.095 1.00 96.88 107 SER A CA 1
ATOM 830 C C . SER A 1 107 ? -8.826 -11.342 -1.023 1.00 96.88 107 SER A C 1
ATOM 832 O O . SER A 1 107 ? -10.038 -11.503 -0.866 1.00 96.88 107 SER A O 1
ATOM 834 N N . LYS A 1 108 ? -7.929 -11.921 -0.222 1.00 95.75 108 LYS A N 1
ATOM 835 C CA . LYS A 1 108 ? -8.300 -12.679 0.985 1.00 95.75 108 LYS A CA 1
ATOM 836 C C . LYS A 1 108 ? -8.434 -11.789 2.223 1.00 95.75 108 LYS A C 1
ATOM 838 O O . LYS A 1 108 ? -8.643 -12.302 3.322 1.00 95.75 108 LYS A O 1
ATOM 843 N N . GLY A 1 109 ? -8.294 -10.475 2.056 1.00 95.25 109 GLY A N 1
ATOM 844 C CA . GLY A 1 109 ? -8.404 -9.489 3.120 1.00 95.25 109 GLY A CA 1
ATOM 845 C C . GLY A 1 109 ? -7.238 -9.510 4.111 1.00 95.25 109 GLY A C 1
ATOM 846 O O . GLY A 1 109 ? -6.294 -10.302 4.015 1.00 95.25 109 GLY A O 1
ATOM 847 N N . TRP A 1 110 ? -7.310 -8.597 5.082 1.00 95.00 110 TRP A N 1
ATOM 848 C CA . TRP A 1 110 ? -6.225 -8.323 6.029 1.00 95.00 110 TRP A CA 1
ATOM 849 C C . TRP A 1 110 ? -5.917 -9.503 6.948 1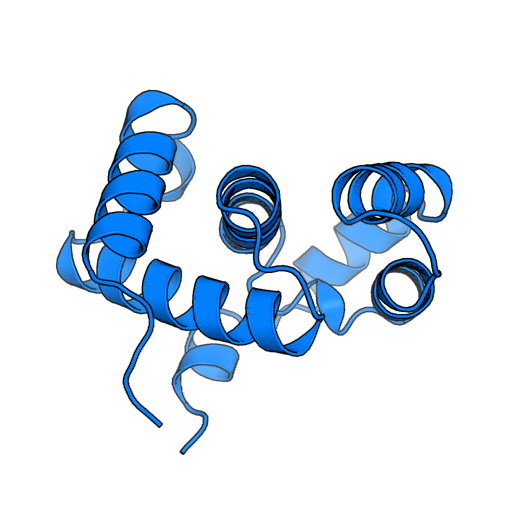.00 95.00 110 TRP A C 1
ATOM 851 O O . TRP A 1 110 ? -4.749 -9.738 7.254 1.00 95.00 110 TRP A O 1
ATOM 861 N N . ASP A 1 111 ? -6.920 -10.305 7.303 1.00 93.00 111 ASP A N 1
ATOM 862 C CA . ASP A 1 111 ? -6.732 -11.499 8.130 1.00 93.00 111 ASP A CA 1
ATOM 863 C C . ASP A 1 111 ? -5.711 -12.466 7.518 1.00 93.00 111 ASP A C 1
ATOM 865 O O . ASP A 1 111 ? -4.866 -13.009 8.224 1.00 93.00 111 ASP A O 1
ATOM 869 N N . SER A 1 112 ? -5.708 -12.621 6.191 1.00 91.19 112 SER A N 1
ATOM 870 C CA . SER A 1 112 ? -4.766 -13.510 5.501 1.00 91.19 112 SER A CA 1
ATOM 871 C C . SER A 1 112 ? -3.305 -13.048 5.580 1.00 91.19 112 SER A C 1
ATOM 873 O O . SER A 1 112 ? -2.385 -13.868 5.523 1.00 91.19 112 SER A O 1
ATOM 875 N N . VAL A 1 113 ? -3.080 -11.738 5.717 1.00 90.94 113 VAL A N 1
ATOM 876 C CA . VAL A 1 113 ? -1.747 -11.133 5.832 1.00 90.94 113 VAL A CA 1
ATOM 877 C C . VAL A 1 113 ? -1.286 -11.121 7.286 1.00 90.94 113 VAL A C 1
ATOM 879 O O . VAL A 1 113 ? -0.113 -11.372 7.556 1.00 90.94 113 VAL A O 1
ATOM 882 N N . LEU A 1 114 ? -2.213 -10.887 8.213 1.00 89.75 114 LEU A N 1
ATOM 883 C CA . LEU A 1 114 ? -1.953 -10.776 9.646 1.00 89.75 114 LEU A CA 1
ATOM 884 C C . LEU A 1 114 ? -1.798 -12.134 10.350 1.00 89.75 114 LEU A C 1
ATOM 886 O O . LEU A 1 114 ? -1.183 -12.197 11.407 1.00 89.75 114 LEU A O 1
ATOM 890 N N . GLN A 1 115 ? -2.321 -13.220 9.772 1.00 72.50 115 GLN A N 1
ATOM 891 C CA . GLN A 1 115 ? -2.233 -14.580 10.327 1.00 72.50 115 GLN A CA 1
ATOM 892 C C . GLN A 1 115 ? -0.898 -15.301 10.067 1.00 72.50 115 GLN A C 1
ATOM 894 O O . GLN A 1 115 ? -0.769 -16.472 10.434 1.00 72.50 115 GLN A O 1
ATOM 899 N N . LYS A 1 116 ? 0.097 -14.674 9.421 1.00 50.31 116 LYS A N 1
ATOM 900 C CA . LYS A 1 116 ? 1.386 -15.349 9.206 1.00 50.31 116 LYS A CA 1
ATOM 901 C C . LYS A 1 116 ? 2.163 -15.466 10.533 1.00 50.31 116 LYS A C 1
ATOM 903 O O . LYS A 1 116 ? 2.384 -14.436 11.164 1.00 50.31 116 LYS A O 1
ATOM 908 N N . PRO A 1 117 ? 2.539 -16.694 10.943 1.00 42.75 117 PRO A N 1
ATOM 909 C CA . PRO A 1 117 ? 3.233 -16.968 12.202 1.00 42.75 117 PRO A CA 1
ATOM 910 C C . PRO A 1 117 ? 4.667 -16.433 12.233 1.00 42.75 117 PRO A C 1
ATOM 912 O O . PRO A 1 117 ? 5.277 -16.291 11.145 1.00 42.75 117 PRO A O 1
#

Sequence (117 aa):
MSGPPEELVDHIVTHLSEEQPALIADLGDEEVVRRAAAGIARAHAHGFVQPESVTAYVTLMFLVAPDFDSHPAIARALRLHGTEAERLRLLFERTREEDWDQAAAQSKGWDSVLQKP